Protein AF-A0A956QFD7-F1 (afdb_monomer)

Foldseek 3Di:
DDPVVVVVVVVVVVVVVVVQLQQKEWPDKDKDWPDFDDDPAGKTKIKMKIKIWGQDQAKQPAKWKKKFKAAPVGTPDIDIGTWPIHHHGGMTMDMDDIDMDRPPTQIKIKMWMARRVPRDTSYIDIGGD

Radius of gyration: 19.07 Å; Cα contacts (8 Å, |Δi|>4): 286; chains: 1; bounding box: 34×46×58 Å

Nearest PDB structures (foldseek):
  8q51-assembly1_A  TM=8.123E-01  e=2.547E-04  Niallia circulans
  1ksh-assembly1_B  TM=6.611E-01  e=9.653E-04  Homo sapiens
  5t4x-assembly1_A  TM=5.990E-01  e=2.100E-03  Mus musculus
  4jvb-assembly1_B  TM=5.865E-01  e=3.274E-03  Homo sapiens
  1tza-assembly1_B  TM=5.444E-01  e=2.220E-03  Shewanella oneidensis MR-1

Structure (mmCIF, N/CA/C/O backbone):
data_AF-A0A956QFD7-F1
#
_entry.id   AF-A0A956QFD7-F1
#
loop_
_atom_site.group_PDB
_atom_site.id
_atom_site.type_symbol
_atom_site.label_atom_id
_atom_site.label_alt_id
_atom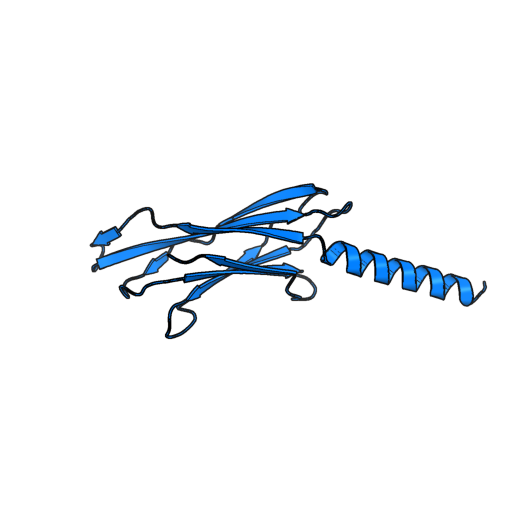_site.label_comp_id
_atom_site.label_asym_id
_atom_site.label_entity_id
_atom_site.label_seq_id
_atom_site.pdbx_PDB_ins_code
_atom_site.Cartn_x
_atom_site.Cartn_y
_atom_site.Cartn_z
_atom_site.occupancy
_atom_site.B_iso_or_equiv
_atom_site.auth_seq_id
_atom_site.auth_comp_id
_atom_site.auth_asym_id
_atom_site.auth_atom_id
_atom_site.pdbx_PDB_model_num
ATOM 1 N N . MET A 1 1 ? -10.250 -26.438 40.526 1.00 49.00 1 MET A N 1
ATOM 2 C CA . MET A 1 1 ? -10.432 -25.661 39.278 1.00 49.00 1 MET A CA 1
ATOM 3 C C . MET A 1 1 ? -10.320 -26.599 38.085 1.00 49.00 1 MET A C 1
ATOM 5 O O . MET A 1 1 ? -9.303 -27.261 37.925 1.00 49.00 1 MET A O 1
ATOM 9 N N . SER A 1 2 ? -11.410 -26.759 37.333 1.00 46.97 2 SER A N 1
ATOM 10 C CA . SER A 1 2 ? -11.562 -27.786 36.293 1.00 46.97 2 SER A CA 1
ATOM 11 C C . SER A 1 2 ? -10.773 -27.427 35.030 1.00 46.97 2 SER A C 1
ATOM 13 O O . SER A 1 2 ? -10.999 -26.369 34.447 1.00 46.97 2 SER A O 1
ATOM 15 N N . ARG A 1 3 ? -9.896 -28.333 34.567 1.00 54.16 3 ARG A N 1
ATOM 16 C CA . ARG A 1 3 ? -9.088 -28.202 33.331 1.00 54.16 3 ARG A CA 1
ATOM 17 C C . ARG A 1 3 ? -9.924 -27.883 32.078 1.00 54.16 3 ARG A C 1
ATOM 19 O O . ARG A 1 3 ? -9.394 -27.349 31.111 1.00 54.16 3 ARG A O 1
ATOM 26 N N . LYS A 1 4 ? -11.232 -28.164 32.110 1.00 48.28 4 LYS A N 1
ATOM 27 C CA . LYS A 1 4 ? -12.174 -27.881 31.018 1.00 48.28 4 LYS A CA 1
ATOM 28 C C . LYS A 1 4 ? -12.459 -26.382 30.837 1.00 48.28 4 LYS A C 1
ATOM 30 O O . LYS A 1 4 ? -12.659 -25.951 29.710 1.00 48.28 4 LYS A O 1
ATOM 35 N N . LEU A 1 5 ? -12.418 -25.582 31.909 1.00 51.03 5 LEU A N 1
ATOM 36 C CA . LEU A 1 5 ? -12.654 -24.132 31.838 1.00 51.03 5 LEU A CA 1
ATOM 37 C C . LEU A 1 5 ? -11.478 -23.381 31.194 1.00 51.03 5 LEU A C 1
ATOM 39 O O . LEU A 1 5 ? -11.709 -22.509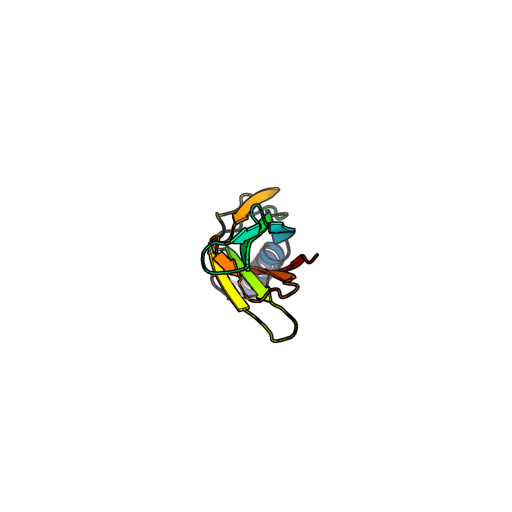 30.364 1.00 51.03 5 LEU A O 1
ATOM 43 N N . CYS A 1 6 ? -10.229 -23.766 31.488 1.00 53.00 6 CYS A N 1
ATOM 44 C CA . CYS A 1 6 ? -9.063 -23.163 30.829 1.00 53.00 6 CYS A CA 1
ATOM 45 C C . CYS A 1 6 ? -9.041 -23.434 29.320 1.00 53.00 6 CYS A C 1
ATOM 47 O O . CYS A 1 6 ? -8.708 -22.538 28.554 1.00 53.00 6 CYS A O 1
ATOM 49 N N . ALA A 1 7 ? -9.416 -24.643 28.887 1.00 54.91 7 ALA A N 1
ATOM 50 C CA . ALA A 1 7 ? -9.421 -24.994 27.468 1.00 54.91 7 ALA A CA 1
ATOM 51 C C . ALA A 1 7 ? -10.430 -24.156 26.661 1.00 54.91 7 ALA A C 1
ATOM 53 O O . ALA A 1 7 ? -10.117 -23.717 25.560 1.00 54.91 7 ALA A O 1
ATOM 54 N N . ILE A 1 8 ? -11.611 -23.880 27.224 1.00 59.75 8 ILE A N 1
ATOM 55 C CA . ILE A 1 8 ? -12.658 -23.091 26.555 1.00 59.75 8 ILE A CA 1
ATOM 56 C C . ILE A 1 8 ? -12.249 -21.614 26.440 1.00 59.75 8 ILE A C 1
ATOM 58 O O . ILE A 1 8 ? -12.423 -21.012 25.383 1.00 59.75 8 ILE A O 1
ATOM 62 N N . ILE A 1 9 ? -11.646 -21.045 27.490 1.00 61.66 9 ILE A N 1
ATOM 63 C CA . ILE A 1 9 ? -11.173 -19.651 27.480 1.00 61.66 9 ILE A CA 1
ATOM 64 C C . ILE A 1 9 ? -10.023 -19.472 26.478 1.00 61.66 9 ILE A C 1
ATOM 66 O O . ILE A 1 9 ? -10.002 -18.490 25.738 1.00 61.66 9 ILE A O 1
ATOM 70 N N . LEU A 1 10 ? -9.097 -20.436 26.402 1.00 55.16 10 LEU A N 1
ATOM 71 C CA . LEU A 1 10 ? -7.967 -20.369 25.470 1.00 55.16 10 LEU A CA 1
ATOM 72 C C . LEU A 1 10 ? -8.429 -20.424 24.005 1.00 55.16 10 LEU A C 1
ATOM 74 O O . LEU A 1 10 ? -7.925 -19.680 23.167 1.00 55.16 10 LEU A O 1
ATOM 78 N N . VAL A 1 11 ? -9.411 -21.279 23.703 1.00 59.50 11 VAL A N 1
ATOM 79 C CA . VAL A 1 11 ? -9.977 -21.419 22.352 1.00 59.50 11 VAL A CA 1
ATOM 80 C C . VAL A 1 11 ? -10.746 -20.161 21.941 1.00 59.50 11 VAL A C 1
ATOM 82 O O . VAL A 1 11 ? -10.572 -19.693 20.819 1.00 59.50 11 VAL A O 1
ATOM 85 N N . ALA A 1 12 ? -11.525 -19.559 22.845 1.00 54.50 12 ALA A N 1
ATOM 86 C CA . ALA A 1 12 ? -12.240 -18.311 22.573 1.00 54.50 12 ALA A CA 1
ATOM 87 C C . ALA A 1 12 ? -11.290 -17.121 22.341 1.00 54.50 12 ALA A C 1
ATOM 89 O O . ALA A 1 12 ? -11.516 -16.328 21.428 1.00 54.50 12 ALA A O 1
ATOM 90 N N . ALA A 1 13 ? -10.198 -17.025 23.108 1.00 52.97 13 ALA A N 1
ATOM 91 C CA . ALA A 1 13 ? -9.182 -15.995 22.902 1.00 52.97 13 ALA A CA 1
ATOM 92 C C . ALA A 1 13 ? -8.478 -16.153 21.542 1.00 52.97 13 ALA A C 1
ATOM 94 O O . ALA A 1 13 ? -8.316 -15.179 20.813 1.00 52.97 13 ALA A O 1
ATOM 95 N N . LEU A 1 14 ? -8.121 -17.382 21.156 1.00 51.62 14 LEU A N 1
ATOM 96 C CA . LEU A 1 14 ? -7.493 -17.663 19.860 1.00 51.62 14 LEU A CA 1
ATOM 97 C C . LEU A 1 14 ? -8.428 -17.387 18.672 1.00 51.62 14 LEU A C 1
ATOM 99 O O . LEU A 1 14 ? -7.983 -16.835 17.668 1.00 51.62 14 LEU A O 1
ATOM 103 N N . LEU A 1 15 ? -9.716 -17.726 18.790 1.00 49.62 15 LEU A N 1
ATOM 104 C CA . LEU A 1 15 ? -10.724 -17.433 17.765 1.00 49.62 15 LEU A CA 1
ATOM 105 C C . LEU A 1 15 ? -10.971 -15.924 17.620 1.00 49.62 15 LEU A C 1
ATOM 107 O O . LEU A 1 15 ? -10.945 -15.421 16.499 1.00 49.62 15 LEU A O 1
ATOM 111 N N . GLY A 1 16 ? -11.105 -15.189 18.729 1.00 45.19 16 GLY A N 1
ATOM 112 C CA . GLY A 1 16 ? -11.276 -13.731 18.695 1.00 45.19 16 GLY A CA 1
ATOM 113 C C . GLY A 1 16 ? -10.066 -12.995 18.106 1.00 45.19 16 GLY A C 1
ATOM 114 O O . GLY A 1 16 ? -10.225 -12.037 17.350 1.00 45.19 16 GLY A O 1
ATOM 115 N N . MET A 1 17 ? -8.844 -13.476 18.370 1.00 48.09 17 MET A N 1
ATOM 116 C CA . MET A 1 17 ? -7.629 -12.907 17.770 1.00 48.09 17 MET A CA 1
ATOM 117 C C . MET A 1 17 ? -7.474 -13.240 16.279 1.00 48.09 17 MET A C 1
ATOM 119 O O . MET A 1 17 ? -6.913 -12.438 15.530 1.00 48.09 17 MET A O 1
ATOM 123 N N . ALA A 1 18 ? -7.976 -14.392 15.822 1.00 49.25 18 ALA A N 1
ATOM 124 C CA . ALA A 1 18 ? -8.003 -14.728 14.398 1.00 49.25 18 ALA A CA 1
ATOM 125 C C . ALA A 1 18 ? -8.994 -13.841 13.622 1.00 49.25 18 ALA A C 1
ATOM 127 O O . ALA A 1 18 ? -8.694 -13.405 12.509 1.00 49.25 18 ALA A O 1
ATOM 128 N N . GLU A 1 19 ? -10.140 -13.527 14.227 1.00 48.66 19 GLU A N 1
ATOM 129 C CA . GLU A 1 19 ? -11.198 -12.711 13.625 1.00 48.66 19 GLU A CA 1
ATOM 130 C C . GLU A 1 19 ? -10.818 -11.220 13.561 1.00 48.66 19 GLU A C 1
ATOM 132 O O . GLU A 1 19 ? -10.988 -10.576 12.522 1.00 48.66 19 GLU A O 1
ATOM 137 N N . ALA A 1 20 ? -10.167 -10.699 14.611 1.00 48.47 20 ALA A N 1
ATOM 138 C CA . ALA A 1 20 ? -9.621 -9.336 14.651 1.00 48.47 20 ALA A CA 1
ATOM 139 C C . ALA A 1 20 ? -8.634 -9.047 13.505 1.00 48.47 20 ALA A C 1
ATOM 141 O O . ALA A 1 20 ? -8.450 -7.911 13.076 1.00 48.47 20 ALA A O 1
ATOM 142 N N . ALA A 1 21 ? -8.011 -10.086 12.962 1.00 53.38 21 ALA A N 1
ATOM 143 C CA . ALA A 1 21 ? -6.993 -9.950 11.943 1.00 53.38 21 ALA A CA 1
ATOM 144 C C . ALA A 1 21 ? -7.518 -10.262 10.519 1.00 53.38 21 ALA A C 1
ATOM 146 O O . ALA A 1 21 ? -6.738 -10.230 9.563 1.00 53.38 21 ALA A O 1
ATOM 147 N N . ALA A 1 22 ? -8.820 -10.549 10.375 1.00 60.69 22 ALA A N 1
ATOM 148 C CA . ALA A 1 22 ? -9.525 -10.769 9.106 1.00 60.69 22 ALA A CA 1
ATOM 149 C C . ALA A 1 22 ? -10.375 -9.560 8.652 1.00 60.69 22 ALA A C 1
ATOM 151 O O . ALA A 1 22 ? -10.907 -9.565 7.542 1.00 60.69 22 ALA A O 1
ATOM 152 N N . GLY A 1 23 ? -10.504 -8.519 9.485 1.00 76.69 23 GLY A N 1
ATOM 153 C CA . GLY A 1 23 ? -11.307 -7.328 9.175 1.00 76.69 23 GLY A CA 1
ATOM 154 C C . GLY A 1 23 ? -10.520 -6.093 8.728 1.00 76.69 23 GLY A C 1
ATOM 155 O O . GLY A 1 23 ? -11.136 -5.097 8.364 1.00 76.69 23 GLY A O 1
ATOM 156 N N . VAL A 1 24 ? -9.185 -6.124 8.724 1.00 85.56 24 VAL A N 1
ATOM 157 C CA . VAL A 1 24 ? -8.380 -5.022 8.171 1.00 85.56 24 VAL A CA 1
ATOM 158 C C . VAL A 1 24 ? -8.249 -5.198 6.662 1.00 85.56 24 VAL A C 1
ATOM 160 O O . VAL A 1 24 ? -7.751 -6.223 6.200 1.00 85.56 24 VAL A O 1
ATOM 163 N N . ARG A 1 25 ? -8.675 -4.189 5.899 1.00 88.94 25 ARG A N 1
ATOM 164 C CA . ARG A 1 25 ? -8.735 -4.226 4.433 1.00 88.94 25 ARG A CA 1
ATOM 165 C C . ARG A 1 25 ? -8.080 -3.012 3.801 1.00 88.94 25 ARG A C 1
ATOM 167 O O . ARG A 1 25 ? -8.113 -1.907 4.341 1.00 88.94 25 ARG A O 1
ATOM 174 N N . LEU A 1 26 ? -7.542 -3.199 2.608 1.00 88.50 26 LEU A N 1
ATOM 175 C CA . LEU A 1 26 ? -7.065 -2.134 1.754 1.00 88.50 26 LEU A CA 1
ATOM 176 C C . LEU A 1 26 ? -8.193 -1.700 0.810 1.00 88.50 26 LEU A C 1
ATOM 178 O O . LEU A 1 26 ? -8.539 -2.385 -0.145 1.00 88.50 26 LEU A O 1
ATOM 182 N N . VAL A 1 27 ? -8.772 -0.533 1.079 1.00 90.12 27 VAL A N 1
ATOM 183 C CA . VAL A 1 27 ? -9.912 0.007 0.320 1.00 90.12 27 VAL A CA 1
ATOM 184 C C . VAL A 1 27 ? -9.467 0.570 -1.025 1.00 90.12 27 VAL A C 1
ATOM 186 O O . VAL A 1 27 ? -10.199 0.511 -2.008 1.00 90.12 27 VAL A O 1
ATOM 189 N N . SER A 1 28 ? -8.271 1.156 -1.078 1.00 89.94 28 SER A N 1
ATOM 190 C CA . SER A 1 28 ? -7.712 1.648 -2.335 1.00 89.94 28 SER A CA 1
ATOM 191 C C . SER A 1 28 ? -6.192 1.691 -2.302 1.00 89.94 28 SER A C 1
ATOM 193 O O . SER A 1 28 ? -5.592 1.996 -1.270 1.00 89.94 28 SER A O 1
ATOM 195 N N . ALA A 1 29 ? -5.593 1.442 -3.464 1.00 89.75 29 ALA A N 1
ATOM 196 C CA . ALA A 1 29 ? -4.209 1.751 -3.791 1.00 89.75 29 ALA A CA 1
ATOM 197 C C . ALA A 1 29 ? -4.203 2.674 -5.011 1.00 89.75 29 ALA A C 1
ATOM 199 O O . ALA A 1 29 ? -4.967 2.474 -5.952 1.00 89.75 29 ALA A O 1
ATOM 200 N N . GLN A 1 30 ? -3.357 3.697 -4.996 1.00 91.19 30 GLN A N 1
ATOM 201 C CA . GLN A 1 30 ? -3.236 4.650 -6.094 1.00 91.19 30 GLN A CA 1
ATOM 202 C C . GLN A 1 30 ? -1.767 4.954 -6.347 1.00 91.19 30 GLN A C 1
ATOM 204 O O . GLN A 1 30 ? -1.070 5.417 -5.443 1.00 91.19 30 GLN A O 1
ATOM 209 N N . LEU A 1 31 ? -1.326 4.750 -7.585 1.00 88.19 31 LEU A N 1
ATOM 210 C CA . LEU A 1 31 ? -0.078 5.311 -8.088 1.00 88.19 31 LEU A CA 1
ATOM 211 C C . LEU A 1 31 ? -0.333 6.768 -8.497 1.00 88.19 31 LEU A C 1
ATOM 213 O O . LEU A 1 31 ? -1.272 7.057 -9.237 1.00 88.19 31 LEU A O 1
ATOM 217 N N . ARG A 1 32 ? 0.467 7.702 -7.984 1.00 86.00 32 ARG A N 1
ATOM 218 C CA . ARG A 1 32 ? 0.318 9.142 -8.221 1.00 86.00 32 ARG A CA 1
ATOM 219 C C . ARG A 1 32 ? 1.553 9.711 -8.912 1.00 86.00 32 ARG A C 1
ATOM 221 O O . ARG A 1 32 ? 2.676 9.334 -8.583 1.00 86.00 32 ARG A O 1
ATOM 228 N N . GLN A 1 33 ? 1.307 10.626 -9.854 1.00 80.00 33 GLN A N 1
ATOM 229 C CA . GLN A 1 33 ? 2.319 11.264 -10.698 1.00 80.00 33 GLN A CA 1
ATOM 230 C C . GLN A 1 33 ? 1.928 12.730 -10.969 1.00 80.00 33 GLN A C 1
ATOM 232 O O . GLN A 1 33 ? 1.129 12.998 -11.861 1.00 80.00 33 GLN A O 1
ATOM 237 N N . PRO A 1 34 ? 2.403 13.710 -10.194 1.00 64.62 34 PRO A N 1
ATOM 238 C CA . PRO A 1 34 ? 1.989 15.101 -10.345 1.00 64.62 34 PRO A CA 1
ATOM 239 C C . PRO A 1 34 ? 2.885 15.858 -11.326 1.00 64.62 34 PRO A C 1
ATOM 241 O O . PRO A 1 34 ? 2.629 17.026 -11.588 1.00 64.62 34 PRO A O 1
ATOM 244 N N . TRP A 1 35 ? 3.998 15.258 -11.760 1.00 62.62 35 TRP A N 1
ATOM 245 C CA . TRP A 1 35 ? 4.998 15.940 -12.564 1.00 62.62 35 TRP A CA 1
ATOM 246 C C . TRP A 1 35 ? 5.801 14.954 -13.407 1.00 62.62 35 TRP A C 1
ATOM 248 O O . TRP A 1 35 ? 6.363 13.981 -12.892 1.00 62.62 35 TRP A O 1
ATOM 258 N N . THR A 1 36 ? 5.878 15.272 -14.691 1.00 61.41 36 THR A N 1
ATOM 259 C CA . THR A 1 36 ? 6.791 14.705 -15.681 1.00 61.41 36 THR A CA 1
ATOM 260 C C . THR A 1 36 ? 7.618 15.853 -16.235 1.00 61.41 36 THR A C 1
ATOM 262 O O . THR A 1 36 ? 7.050 16.879 -16.618 1.00 61.41 36 THR A O 1
ATOM 265 N N . GLY A 1 37 ? 8.935 15.707 -16.281 1.00 60.78 37 GLY A N 1
ATOM 266 C CA . GLY A 1 37 ? 9.793 16.762 -16.802 1.00 60.78 37 GLY A CA 1
ATOM 267 C C . GLY A 1 37 ? 11.276 16.464 -16.647 1.00 60.78 37 GLY A C 1
ATOM 268 O O . GLY A 1 37 ? 11.681 15.392 -16.197 1.00 60.78 37 GLY A O 1
ATOM 269 N N . SER A 1 38 ? 12.084 17.442 -17.044 1.00 55.97 38 SER A N 1
ATOM 270 C CA . SER A 1 38 ? 13.523 17.274 -17.218 1.00 55.97 38 SER A CA 1
ATOM 271 C C . SER A 1 38 ? 14.301 17.846 -16.035 1.00 55.97 38 SER A C 1
ATOM 273 O O . SER A 1 38 ? 14.682 19.013 -16.048 1.00 55.97 38 SER A O 1
ATOM 275 N N . TYR A 1 39 ? 14.551 17.040 -15.003 1.00 53.94 39 TYR A N 1
ATOM 276 C CA . TYR A 1 39 ? 15.541 17.359 -13.965 1.00 53.94 39 TYR A CA 1
ATOM 277 C C . TYR A 1 39 ? 16.573 16.223 -13.966 1.00 53.94 39 TYR A C 1
ATOM 279 O O . TYR A 1 39 ? 16.323 15.162 -13.401 1.00 53.94 39 TYR A O 1
ATOM 287 N N . TYR A 1 40 ? 17.680 16.432 -14.695 1.00 55.06 40 TYR A N 1
ATOM 288 C CA . TYR A 1 40 ? 18.737 15.457 -15.057 1.00 55.06 40 TYR A CA 1
ATOM 289 C C . TYR A 1 40 ? 18.413 14.406 -16.145 1.00 55.06 40 TYR A C 1
ATOM 291 O O . TYR A 1 40 ? 19.239 13.543 -16.424 1.00 55.06 40 TYR A O 1
ATOM 299 N N . GLY A 1 41 ? 17.263 14.501 -16.813 1.00 63.75 41 GLY A N 1
ATOM 300 C CA . GLY A 1 41 ? 16.802 13.577 -17.864 1.00 63.75 41 GLY A CA 1
ATOM 301 C C . GLY A 1 41 ? 15.272 13.530 -17.887 1.00 63.75 41 GLY A C 1
ATOM 302 O O . GLY A 1 41 ? 14.657 14.160 -17.026 1.00 63.75 41 GLY A O 1
ATOM 303 N N . GLN A 1 42 ? 14.641 12.818 -18.832 1.00 69.69 42 GLN A N 1
ATOM 304 C CA . GLN A 1 42 ? 13.192 12.581 -18.749 1.00 69.69 42 GLN A CA 1
ATOM 305 C C . GLN A 1 42 ? 12.905 11.678 -17.545 1.00 69.69 42 GLN A C 1
ATOM 307 O O . GLN A 1 42 ? 13.278 10.508 -17.527 1.00 69.69 42 GLN A O 1
ATOM 312 N N . GLY A 1 43 ? 12.289 12.248 -16.511 1.00 76.38 43 GLY A N 1
ATOM 313 C CA . GLY A 1 43 ? 11.934 11.534 -15.292 1.00 76.38 43 GLY A CA 1
ATOM 314 C C . GLY A 1 43 ? 10.503 11.827 -14.862 1.00 76.38 43 GLY A C 1
ATOM 315 O O . GLY A 1 43 ? 9.934 12.885 -15.151 1.00 76.38 43 GLY A O 1
ATOM 316 N N . GLN A 1 44 ? 9.917 10.881 -14.138 1.00 82.69 44 GLN A N 1
ATOM 317 C CA . GLN A 1 44 ? 8.605 11.020 -13.517 1.00 82.69 44 GLN A CA 1
ATOM 318 C C . GLN A 1 44 ? 8.742 10.970 -11.996 1.00 82.69 44 GLN A C 1
ATOM 320 O O . GLN A 1 44 ? 9.439 10.117 -11.443 1.00 82.69 44 GLN A O 1
ATOM 325 N N . ARG A 1 45 ? 8.063 11.891 -11.304 1.00 87.50 45 ARG A N 1
ATOM 326 C CA . ARG A 1 45 ? 7.988 11.877 -9.839 1.00 87.50 45 ARG A CA 1
ATOM 327 C C . ARG A 1 45 ? 6.809 11.019 -9.403 1.00 87.50 45 ARG A C 1
ATOM 329 O O . ARG A 1 45 ? 5.676 11.306 -9.783 1.00 87.50 45 ARG A O 1
ATOM 336 N N . LEU A 1 46 ? 7.068 10.000 -8.592 1.00 89.88 46 LEU A N 1
ATOM 337 C CA . LEU A 1 46 ? 6.107 8.958 -8.234 1.00 89.88 46 LEU A CA 1
ATOM 338 C C . LEU A 1 46 ? 5.909 8.860 -6.725 1.00 89.88 46 LEU A C 1
ATOM 340 O O . LEU A 1 46 ? 6.857 9.013 -5.958 1.00 89.88 46 LEU A O 1
ATOM 344 N N . TRP A 1 47 ? 4.691 8.532 -6.300 1.00 93.62 47 TRP A N 1
ATOM 345 C CA . TRP A 1 47 ? 4.417 7.968 -4.974 1.00 93.62 47 TRP A CA 1
ATOM 346 C C . TRP A 1 47 ? 3.143 7.127 -4.989 1.00 93.62 47 TRP A C 1
ATOM 348 O O . TRP A 1 47 ? 2.340 7.181 -5.921 1.00 93.62 47 TRP A O 1
ATOM 358 N N . GLY A 1 48 ? 2.955 6.351 -3.929 1.00 93.94 48 GLY A N 1
ATOM 359 C CA . GLY A 1 48 ? 1.769 5.554 -3.686 1.00 93.94 48 GLY A CA 1
ATOM 360 C C . GLY A 1 48 ? 0.908 6.174 -2.597 1.00 93.94 48 GLY A C 1
ATOM 361 O O . GLY A 1 48 ? 1.420 6.749 -1.638 1.00 93.94 48 GLY A O 1
ATOM 362 N N . ARG A 1 49 ? -0.408 6.030 -2.721 1.00 95.44 49 ARG A N 1
ATOM 363 C CA . ARG A 1 49 ? -1.373 6.319 -1.656 1.00 95.44 49 ARG A CA 1
ATOM 364 C C . ARG A 1 49 ? -2.222 5.083 -1.407 1.00 95.44 49 ARG A C 1
ATOM 366 O O . ARG A 1 49 ? -2.752 4.505 -2.351 1.00 95.44 49 ARG A O 1
ATOM 373 N N . ALA A 1 50 ? -2.367 4.718 -0.144 1.00 95.75 50 ALA A N 1
ATOM 374 C CA . ALA A 1 50 ? -3.198 3.623 0.318 1.00 95.75 50 ALA A CA 1
ATOM 375 C C . ALA A 1 50 ? -4.258 4.141 1.288 1.00 95.75 50 ALA A C 1
ATOM 377 O O . ALA A 1 50 ? -3.977 5.021 2.103 1.00 95.75 50 ALA A O 1
ATOM 378 N N . VAL A 1 51 ? -5.464 3.585 1.209 1.00 95.38 51 VAL A N 1
ATOM 379 C CA . VAL A 1 51 ? -6.493 3.756 2.240 1.00 95.38 51 VAL A CA 1
ATOM 380 C C . VAL A 1 51 ? -6.736 2.400 2.875 1.00 95.38 51 VAL A C 1
ATOM 382 O O . VAL A 1 51 ? -7.137 1.465 2.183 1.00 95.38 51 VAL A O 1
ATOM 385 N N . VAL A 1 52 ? -6.481 2.304 4.173 1.00 94.44 52 VAL A N 1
ATOM 386 C CA . VAL A 1 52 ? -6.680 1.094 4.973 1.00 94.44 52 VAL A CA 1
ATOM 387 C C . VAL A 1 52 ? -7.905 1.304 5.850 1.00 94.44 52 VAL A C 1
ATOM 389 O O . VAL A 1 52 ? -8.079 2.385 6.410 1.00 94.44 52 VAL A O 1
ATOM 392 N N . ARG A 1 53 ? -8.761 0.292 5.954 1.00 93.50 53 ARG A N 1
ATOM 393 C CA . ARG A 1 53 ? -9.964 0.291 6.784 1.00 93.50 53 ARG A CA 1
ATOM 394 C C . ARG A 1 53 ? -9.900 -0.846 7.786 1.00 93.50 53 ARG A C 1
ATOM 396 O O . ARG A 1 53 ? -9.464 -1.940 7.442 1.00 93.50 53 ARG A O 1
ATOM 403 N N . ASN A 1 54 ? -10.363 -0.585 8.998 1.00 92.50 54 ASN A N 1
ATOM 404 C CA . ASN A 1 54 ? -10.623 -1.608 9.994 1.00 92.50 54 ASN A CA 1
ATOM 405 C C . ASN A 1 54 ? -12.133 -1.851 10.050 1.00 92.50 54 ASN A C 1
ATOM 407 O O . ASN A 1 54 ? -12.865 -0.975 10.485 1.00 92.50 54 ASN A O 1
ATOM 411 N N . ASP A 1 55 ? -12.604 -3.015 9.611 1.00 90.31 55 ASP A N 1
ATOM 412 C CA . ASP A 1 55 ? -14.019 -3.402 9.682 1.00 90.31 55 ASP A CA 1
ATOM 413 C C . ASP A 1 55 ? -14.372 -4.169 10.964 1.00 90.31 55 ASP A C 1
ATOM 415 O O . ASP A 1 55 ? -15.519 -4.578 11.141 1.00 90.31 55 ASP A O 1
ATOM 419 N N . THR A 1 56 ? -13.411 -4.379 11.863 1.00 85.81 56 THR A N 1
ATOM 420 C CA . THR A 1 56 ? -13.638 -5.109 13.113 1.00 85.81 56 THR A CA 1
ATOM 421 C C . THR A 1 56 ? -14.280 -4.225 14.182 1.00 85.81 56 THR A C 1
ATOM 423 O O . THR A 1 56 ? -14.202 -2.995 14.130 1.00 85.81 56 THR A O 1
ATOM 426 N N . GLY A 1 57 ? -14.870 -4.871 15.192 1.00 86.69 57 GLY A N 1
ATOM 427 C CA . GLY A 1 57 ? -15.355 -4.219 16.412 1.00 86.69 57 GLY A CA 1
ATOM 428 C C . GLY A 1 57 ? -14.254 -3.889 17.431 1.00 86.69 57 GLY A C 1
ATOM 429 O O . GLY A 1 57 ? -14.565 -3.451 18.536 1.00 86.69 57 GLY A O 1
ATOM 430 N N . HIS A 1 58 ? -12.982 -4.108 17.088 1.00 84.44 58 HIS A N 1
ATOM 431 C CA . HIS A 1 58 ? -11.835 -3.890 17.967 1.00 84.44 58 HIS A CA 1
ATOM 432 C C . HIS A 1 58 ? -10.844 -2.917 17.335 1.00 84.44 58 HIS A C 1
ATOM 434 O O . HIS A 1 58 ? -10.822 -2.716 16.123 1.00 84.44 58 HIS A O 1
ATOM 440 N N . GLU A 1 59 ? -10.018 -2.285 18.161 1.00 85.94 59 GLU A N 1
ATOM 441 C CA . GLU A 1 59 ? -8.897 -1.504 17.654 1.00 85.94 59 GLU A CA 1
ATOM 442 C C . GLU A 1 59 ? -7.879 -2.434 16.976 1.00 85.94 59 GLU A C 1
ATOM 444 O O . GLU A 1 59 ? -7.635 -3.547 17.442 1.00 85.94 59 GLU A O 1
ATOM 449 N N . SER A 1 60 ? -7.295 -1.978 15.868 1.00 85.19 60 SER A N 1
ATOM 450 C CA . SER A 1 60 ? -6.192 -2.656 15.183 1.00 85.19 60 SER A CA 1
ATOM 451 C C . SER A 1 60 ? -4.899 -1.866 15.386 1.00 85.19 60 SER A C 1
ATOM 453 O O . SER A 1 60 ? -4.548 -1.051 14.521 1.00 85.19 60 SER A O 1
ATOM 455 N N . PRO A 1 61 ? -4.206 -2.068 16.522 1.00 76.88 61 PRO A N 1
ATOM 456 C CA . PRO A 1 61 ? -2.881 -1.508 16.719 1.00 76.88 61 PRO A CA 1
ATOM 457 C C . PRO A 1 61 ? -1.861 -2.231 15.828 1.00 76.88 61 PRO A C 1
ATOM 459 O O . PRO A 1 61 ? -2.062 -3.376 15.414 1.00 76.88 61 PRO A O 1
ATOM 462 N N . ASP A 1 62 ? -0.749 -1.556 15.549 1.00 85.38 62 ASP A N 1
ATOM 463 C CA . ASP A 1 62 ? 0.458 -2.162 14.975 1.00 85.38 62 ASP A CA 1
ATOM 464 C C . ASP A 1 62 ? 0.284 -2.754 13.567 1.00 85.38 62 ASP A C 1
ATOM 466 O O . ASP A 1 62 ? 0.554 -3.928 13.295 1.00 85.38 62 ASP A O 1
ATOM 470 N N . LEU A 1 63 ? -0.135 -1.910 12.627 1.00 91.75 63 LEU A N 1
ATOM 471 C CA . LEU A 1 63 ? -0.228 -2.243 11.209 1.00 91.75 63 LEU A CA 1
ATOM 472 C C . LEU A 1 63 ? 0.952 -1.647 10.429 1.00 91.75 63 LEU A C 1
ATOM 474 O O . LEU A 1 63 ? 1.388 -0.531 10.697 1.00 91.75 63 LEU A O 1
ATOM 478 N N . ARG A 1 64 ? 1.441 -2.360 9.410 1.00 95.00 64 ARG A N 1
ATOM 479 C CA . ARG A 1 64 ? 2.424 -1.841 8.443 1.00 95.00 64 ARG A CA 1
ATOM 480 C C . ARG A 1 64 ? 1.886 -1.905 7.027 1.00 95.00 64 A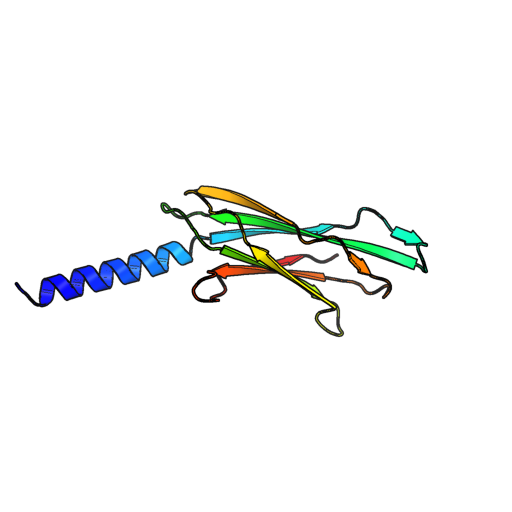RG A C 1
ATOM 482 O O . ARG A 1 64 ? 1.257 -2.887 6.641 1.00 95.00 64 ARG A O 1
ATOM 489 N N . VAL A 1 65 ? 2.180 -0.885 6.233 1.00 96.25 65 VAL A N 1
ATOM 490 C CA . VAL A 1 65 ? 1.850 -0.825 4.808 1.00 96.25 65 VAL A CA 1
ATOM 491 C C . VAL A 1 65 ? 3.134 -0.864 3.998 1.00 96.25 65 VAL A C 1
ATOM 493 O O . VAL A 1 65 ? 3.993 0.008 4.120 1.00 96.25 65 VAL A O 1
ATOM 496 N N . ARG A 1 66 ? 3.247 -1.867 3.129 1.00 97.06 66 ARG A N 1
ATOM 497 C CA . ARG A 1 66 ? 4.318 -1.964 2.142 1.00 97.06 66 ARG A CA 1
ATOM 498 C C . ARG A 1 66 ? 3.843 -1.431 0.807 1.00 97.06 66 ARG A C 1
ATOM 500 O O . ARG A 1 66 ? 2.860 -1.934 0.270 1.00 97.06 66 ARG A O 1
ATOM 507 N N . PHE A 1 67 ? 4.595 -0.500 0.244 1.00 97.50 67 PHE A N 1
ATOM 508 C CA . PHE A 1 67 ? 4.477 -0.055 -1.139 1.00 97.50 67 PHE A CA 1
ATOM 509 C C . PHE A 1 67 ? 5.619 -0.675 -1.940 1.00 97.50 67 PHE A C 1
ATOM 511 O O . PHE A 1 67 ? 6.781 -0.480 -1.595 1.00 97.50 67 PHE A O 1
ATOM 518 N N . GLU A 1 68 ? 5.302 -1.413 -3.000 1.00 97.00 68 GLU A N 1
ATOM 519 C CA . GLU A 1 68 ? 6.276 -1.951 -3.951 1.00 97.00 68 GLU A CA 1
ATOM 520 C C . GLU A 1 68 ? 5.970 -1.394 -5.339 1.00 97.00 68 GLU A C 1
ATOM 522 O O . GLU A 1 68 ? 4.938 -1.716 -5.927 1.00 97.00 68 GLU A O 1
ATOM 527 N N . PHE A 1 69 ? 6.869 -0.563 -5.857 1.00 94.38 69 PHE A N 1
ATOM 528 C CA . PHE A 1 69 ? 6.841 -0.098 -7.238 1.00 94.38 69 PHE A CA 1
ATOM 529 C C . PHE A 1 69 ? 7.624 -1.091 -8.077 1.00 94.38 69 PHE A C 1
ATOM 531 O O . PHE A 1 69 ? 8.772 -1.400 -7.747 1.00 94.38 69 PHE A O 1
ATOM 538 N N . TYR A 1 70 ? 7.017 -1.612 -9.133 1.00 94.12 70 TYR A N 1
ATOM 539 C CA . TYR A 1 70 ? 7.618 -2.674 -9.924 1.00 94.12 70 TYR A CA 1
ATOM 540 C C . TYR A 1 70 ? 7.281 -2.541 -11.403 1.00 94.12 70 TYR A C 1
ATOM 542 O O . TYR A 1 70 ? 6.280 -1.939 -11.787 1.00 94.12 70 TYR A O 1
ATOM 550 N N . ASP A 1 71 ? 8.136 -3.131 -12.224 1.00 91.75 71 ASP A N 1
ATOM 551 C CA . ASP A 1 71 ? 7.904 -3.360 -13.644 1.00 91.75 71 ASP A CA 1
ATOM 552 C C . ASP A 1 71 ? 8.181 -4.836 -13.979 1.00 91.75 71 ASP A C 1
ATOM 554 O O . ASP A 1 71 ? 8.298 -5.687 -13.093 1.00 91.75 71 ASP A O 1
ATOM 558 N N . LYS A 1 72 ? 8.307 -5.153 -15.271 1.00 89.88 72 LYS A N 1
ATOM 559 C CA . LYS A 1 72 ? 8.630 -6.506 -15.750 1.00 89.88 72 LYS A CA 1
ATOM 560 C C . LYS A 1 72 ? 9.976 -7.054 -15.252 1.00 89.88 72 LYS A C 1
ATOM 562 O O . LYS A 1 72 ? 10.158 -8.266 -15.265 1.00 89.88 72 LYS A O 1
ATOM 567 N N . ALA A 1 73 ? 10.920 -6.192 -14.865 1.00 90.94 73 ALA A N 1
ATOM 568 C CA . ALA A 1 73 ? 12.224 -6.596 -14.342 1.00 90.94 73 ALA A CA 1
ATOM 569 C C . ALA A 1 73 ? 12.185 -6.855 -12.827 1.00 90.94 73 ALA A C 1
ATOM 571 O O . ALA A 1 73 ? 13.109 -7.458 -12.285 1.00 90.94 73 ALA A O 1
ATOM 572 N N . GLY A 1 74 ? 11.114 -6.435 -12.148 1.00 92.94 74 GLY A N 1
ATOM 573 C CA . GLY A 1 74 ? 10.880 -6.684 -10.732 1.00 92.94 74 GLY A CA 1
ATOM 574 C C . GLY A 1 74 ? 10.664 -5.404 -9.933 1.00 92.94 74 GLY A C 1
ATOM 575 O O . GLY A 1 74 ? 10.265 -4.366 -10.462 1.00 92.94 74 GLY A O 1
ATOM 576 N N . VAL A 1 75 ? 10.888 -5.493 -8.620 1.00 94.81 75 VAL A N 1
ATOM 577 C CA . VAL A 1 75 ? 10.710 -4.361 -7.701 1.00 94.81 75 VAL A CA 1
ATOM 578 C C . VAL A 1 75 ? 11.815 -3.335 -7.934 1.00 94.81 75 VAL A C 1
ATOM 580 O O . VAL A 1 75 ? 12.995 -3.644 -7.798 1.00 94.81 75 VAL A O 1
ATOM 583 N N . ARG A 1 76 ? 11.415 -2.104 -8.249 1.00 92.38 76 ARG A N 1
ATOM 584 C CA . ARG A 1 76 ? 12.302 -0.949 -8.424 1.00 92.38 76 ARG A CA 1
ATOM 585 C C . ARG A 1 76 ? 12.507 -0.192 -7.124 1.00 92.38 76 ARG A C 1
ATOM 587 O O . ARG A 1 76 ? 13.626 0.188 -6.809 1.00 92.38 76 ARG A O 1
ATOM 594 N N . GLN A 1 77 ? 11.428 -0.007 -6.368 1.00 95.06 77 GLN A N 1
ATOM 595 C CA . GLN A 1 77 ? 11.454 0.724 -5.110 1.00 95.06 77 GLN A CA 1
ATOM 596 C C . GLN A 1 77 ? 10.474 0.105 -4.115 1.00 95.06 77 GLN A C 1
ATOM 598 O O . GLN A 1 77 ? 9.363 -0.291 -4.479 1.00 95.06 77 GLN A O 1
ATOM 603 N N . ARG A 1 78 ? 10.878 0.049 -2.843 1.00 96.81 78 ARG A N 1
ATOM 604 C CA . ARG A 1 78 ? 10.050 -0.439 -1.737 1.00 96.81 78 ARG A CA 1
ATOM 605 C C . ARG A 1 78 ? 10.049 0.558 -0.583 1.00 96.81 78 ARG A C 1
ATOM 607 O O . ARG A 1 78 ? 11.089 1.130 -0.267 1.00 96.81 78 ARG A O 1
ATOM 614 N N . TYR A 1 79 ? 8.896 0.709 0.063 1.00 97.19 79 TYR A N 1
ATOM 615 C CA . TYR A 1 79 ? 8.760 1.392 1.348 1.00 97.19 79 TYR A CA 1
ATOM 616 C C . TYR A 1 79 ? 7.893 0.564 2.285 1.00 97.19 79 TYR A C 1
ATOM 618 O O . TYR A 1 79 ? 6.809 0.140 1.890 1.00 97.19 79 TYR A O 1
ATOM 626 N N . ASP A 1 80 ? 8.350 0.367 3.516 1.00 95.94 80 ASP A N 1
ATOM 627 C CA . ASP A 1 80 ? 7.591 -0.274 4.586 1.00 95.94 80 ASP A CA 1
ATOM 628 C C . ASP A 1 80 ? 7.296 0.767 5.667 1.00 95.94 80 ASP A C 1
ATOM 630 O O . ASP A 1 80 ? 8.185 1.137 6.434 1.00 95.94 80 ASP A O 1
ATOM 634 N N . LEU A 1 81 ? 6.056 1.244 5.712 1.00 95.94 81 LEU A N 1
ATOM 635 C CA . LEU A 1 81 ? 5.631 2.336 6.581 1.00 95.94 81 LEU A CA 1
ATOM 636 C C . LEU A 1 81 ? 4.701 1.842 7.676 1.00 95.94 81 LEU A C 1
ATOM 638 O O . LEU A 1 81 ? 3.917 0.917 7.458 1.00 95.94 81 LEU A O 1
ATOM 642 N N . ASP A 1 82 ? 4.752 2.499 8.824 1.00 94.19 82 ASP A N 1
ATOM 643 C CA . ASP A 1 82 ? 3.789 2.261 9.888 1.00 94.19 82 ASP A CA 1
ATOM 644 C C . ASP A 1 82 ? 2.440 2.878 9.509 1.00 94.19 82 ASP A C 1
ATOM 646 O O . ASP A 1 82 ? 2.354 3.979 8.956 1.00 94.19 82 ASP A O 1
ATOM 650 N N . CYS A 1 83 ? 1.373 2.132 9.766 1.00 91.81 83 CYS A N 1
ATOM 651 C CA . CYS A 1 83 ? 0.013 2.627 9.675 1.00 91.81 83 CYS A CA 1
ATOM 652 C C . CYS A 1 83 ? -0.414 3.100 11.067 1.00 91.81 83 CYS A C 1
ATOM 654 O O . CYS A 1 83 ? -0.198 2.371 12.038 1.00 91.81 83 CYS A O 1
ATOM 656 N N . PRO A 1 84 ? -1.053 4.276 11.182 1.00 89.38 84 PRO A N 1
ATOM 657 C CA . PRO A 1 84 ? -1.679 4.693 12.429 1.00 89.38 84 PRO A CA 1
ATOM 658 C C . PRO A 1 84 ? -2.627 3.615 12.963 1.00 89.38 84 PRO A C 1
ATOM 660 O O . PRO A 1 84 ? -3.256 2.906 12.168 1.00 89.38 84 PRO A O 1
ATOM 663 N N . SER A 1 85 ? -2.751 3.527 14.292 1.00 88.75 85 SER A N 1
ATOM 664 C CA . SER A 1 85 ? -3.737 2.643 14.921 1.00 88.75 85 SER A CA 1
ATOM 665 C C . SER A 1 85 ? -5.134 2.959 14.392 1.00 88.75 85 SER A C 1
ATOM 667 O O . SER A 1 85 ? -5.517 4.126 14.262 1.00 88.75 85 SER A O 1
ATOM 669 N N . LEU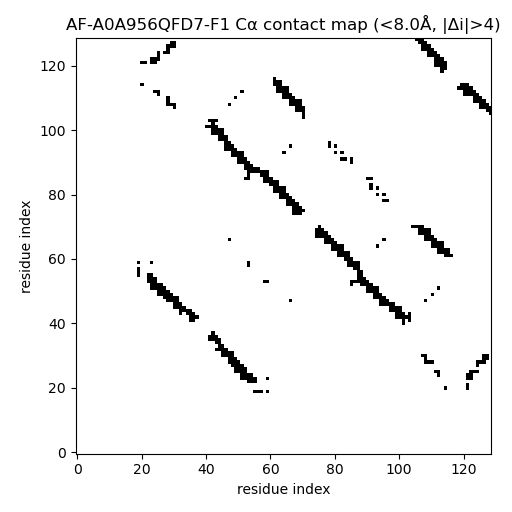 A 1 86 ? -5.886 1.913 14.058 1.00 90.56 86 LEU A N 1
ATOM 670 C CA . LEU A 1 86 ? -7.232 2.041 13.518 1.00 90.56 86 LEU A CA 1
ATOM 671 C C . LEU A 1 86 ? -8.260 1.681 14.582 1.00 90.56 86 LEU A C 1
ATOM 673 O O . LEU A 1 86 ? -8.425 0.507 14.921 1.00 90.56 86 LEU A O 1
ATOM 677 N N . ALA A 1 87 ? -9.027 2.676 15.022 1.00 92.12 87 ALA A N 1
ATOM 678 C CA . ALA A 1 87 ? -10.238 2.456 15.804 1.00 92.12 87 ALA A CA 1
ATOM 679 C C . ALA A 1 87 ? -11.235 1.543 15.048 1.00 92.12 87 ALA A C 1
ATOM 681 O O . ALA A 1 87 ? -11.154 1.439 13.812 1.00 92.12 87 ALA A O 1
ATOM 682 N N . PRO A 1 88 ? -12.191 0.907 15.747 1.00 91.81 88 PRO A N 1
ATOM 683 C CA . PRO A 1 88 ? -13.248 0.125 15.108 1.00 91.81 88 PRO A CA 1
ATOM 684 C C . PRO A 1 88 ? -13.951 0.905 13.989 1.00 91.81 88 PRO A C 1
ATOM 686 O O . PRO A 1 88 ? -14.270 2.083 14.153 1.00 91.81 88 PRO A O 1
ATOM 689 N N . HIS A 1 89 ? -14.187 0.257 12.846 1.00 91.19 89 HIS A N 1
ATOM 690 C CA . HIS A 1 89 ? -14.883 0.830 11.680 1.00 91.19 89 HIS A CA 1
ATOM 691 C C . HIS A 1 89 ? -14.256 2.104 11.075 1.00 91.19 89 HIS A C 1
ATOM 693 O O . HIS A 1 89 ? -14.914 2.808 10.305 1.00 91.19 89 HIS A O 1
ATOM 699 N N . SER A 1 90 ? -12.989 2.400 11.384 1.00 93.56 90 SER A N 1
ATOM 700 C CA . SER A 1 90 ? -12.288 3.607 10.927 1.00 93.56 90 SER A CA 1
ATOM 701 C C . SER A 1 90 ? -11.388 3.367 9.708 1.00 93.56 90 SER A C 1
ATOM 703 O O . SER A 1 90 ? -11.143 2.230 9.294 1.00 93.56 90 SER A O 1
ATOM 705 N N . THR A 1 91 ? -10.881 4.458 9.123 1.00 94.62 91 THR A N 1
ATOM 706 C CA . THR A 1 91 ? -9.931 4.428 8.002 1.00 94.62 91 THR A CA 1
ATOM 707 C C . THR A 1 91 ? -8.696 5.275 8.270 1.00 94.62 91 THR A C 1
ATOM 709 O O . THR A 1 91 ? -8.813 6.367 8.823 1.00 94.62 91 THR A O 1
ATOM 712 N N . ALA A 1 92 ? -7.549 4.843 7.752 1.00 94.50 92 ALA A N 1
ATOM 713 C CA . ALA A 1 92 ? -6.320 5.624 7.700 1.00 94.50 92 ALA A CA 1
ATOM 714 C C . ALA A 1 92 ? -5.817 5.744 6.263 1.00 94.50 92 ALA A C 1
ATOM 716 O O . ALA A 1 92 ? -6.014 4.864 5.421 1.00 94.50 92 ALA A O 1
ATOM 717 N N . VAL A 1 93 ? -5.134 6.853 5.997 1.00 95.44 93 VAL A N 1
ATOM 718 C CA . VAL A 1 93 ? -4.455 7.104 4.730 1.00 95.44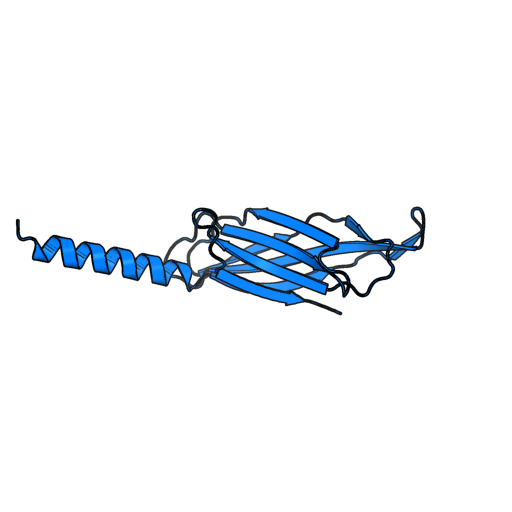 93 VAL A CA 1
ATOM 719 C C . VAL A 1 93 ? -2.960 7.014 4.976 1.00 95.44 93 VAL A C 1
ATOM 721 O O . VAL A 1 93 ? -2.430 7.740 5.811 1.00 95.44 93 VAL A O 1
ATOM 724 N N . VAL A 1 94 ? -2.282 6.162 4.216 1.00 95.88 94 VAL A N 1
ATOM 725 C CA . VAL A 1 94 ? -0.822 6.042 4.240 1.00 95.88 94 VAL A CA 1
ATOM 726 C C . VAL A 1 94 ? -0.297 6.397 2.858 1.00 95.88 94 VAL A C 1
ATOM 728 O O . VAL A 1 94 ? -0.851 5.965 1.845 1.00 95.88 94 VAL A O 1
ATOM 731 N N . ALA A 1 95 ? 0.755 7.205 2.794 1.00 95.94 95 ALA A N 1
ATOM 732 C CA . ALA A 1 95 ? 1.387 7.590 1.540 1.00 95.94 95 ALA A CA 1
ATOM 733 C C . ALA A 1 95 ? 2.876 7.257 1.581 1.00 95.94 95 ALA A C 1
ATOM 735 O O . ALA A 1 95 ? 3.538 7.509 2.586 1.00 95.94 95 ALA A O 1
ATOM 736 N N . SER A 1 96 ? 3.401 6.705 0.487 1.00 96.12 96 SER A N 1
ATOM 737 C CA . SER A 1 96 ? 4.841 6.502 0.358 1.00 96.12 96 SER A CA 1
ATOM 738 C C . SER A 1 96 ? 5.569 7.843 0.213 1.00 96.12 96 SER A C 1
ATOM 740 O O . SER A 1 96 ? 4.979 8.804 -0.295 1.00 96.12 96 SER A O 1
ATOM 742 N N . PRO A 1 97 ? 6.870 7.907 0.549 1.00 95.31 97 PRO A N 1
ATOM 743 C CA . PRO A 1 97 ? 7.727 8.981 0.074 1.00 95.31 97 PRO A CA 1
ATOM 744 C C . PRO A 1 97 ? 7.649 9.122 -1.449 1.00 95.31 97 PRO A C 1
ATOM 746 O O . PRO A 1 97 ? 7.368 8.155 -2.171 1.00 95.31 97 PRO A O 1
ATOM 749 N N . GLN A 1 98 ? 7.907 10.340 -1.921 1.00 92.00 98 GLN A N 1
ATOM 750 C CA . GLN A 1 98 ? 8.067 10.610 -3.343 1.00 92.00 98 GLN A CA 1
ATOM 751 C C . GLN A 1 98 ? 9.467 10.199 -3.798 1.00 92.00 98 GLN A C 1
ATOM 753 O O . GLN A 1 98 ? 10.438 10.409 -3.071 1.00 92.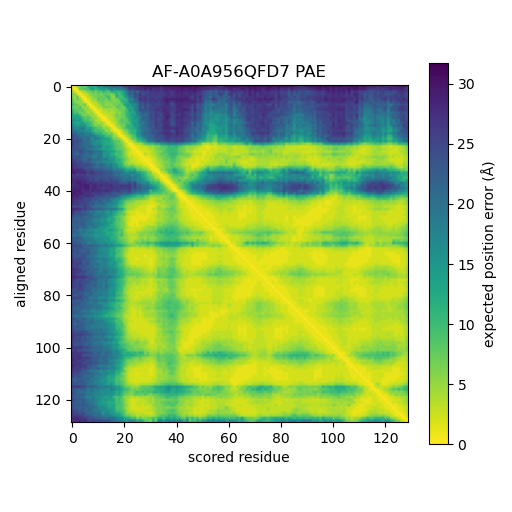00 98 GLN A O 1
ATOM 758 N N . TRP A 1 99 ? 9.574 9.664 -5.011 1.00 89.56 99 TRP A N 1
ATOM 759 C CA . TRP A 1 99 ? 10.853 9.329 -5.632 1.00 89.56 99 TRP A CA 1
ATOM 760 C C . TRP A 1 99 ? 10.828 9.570 -7.142 1.00 89.56 99 TRP A C 1
ATOM 762 O O . TRP A 1 99 ? 9.762 9.736 -7.740 1.00 89.56 99 TRP A O 1
ATOM 772 N N . TRP A 1 100 ? 12.016 9.645 -7.737 1.00 87.88 100 TRP A N 1
ATOM 773 C CA . TRP A 1 100 ? 12.204 9.884 -9.164 1.00 87.88 100 TRP A CA 1
ATOM 774 C C . TRP A 1 100 ? 12.500 8.585 -9.894 1.00 87.88 100 TRP A C 1
ATOM 776 O O . TRP A 1 100 ? 13.473 7.904 -9.575 1.00 87.88 100 TRP A O 1
ATOM 786 N N . ASP A 1 101 ? 11.684 8.285 -10.896 1.00 85.75 101 ASP A N 1
ATOM 787 C CA . ASP A 1 101 ? 11.956 7.226 -11.854 1.00 85.75 101 ASP A CA 1
ATOM 788 C C . ASP A 1 101 ? 12.408 7.829 -13.186 1.00 85.75 101 ASP A C 1
ATOM 790 O O . ASP A 1 101 ? 11.712 8.661 -13.770 1.00 85.75 101 ASP A O 1
ATOM 794 N N . TYR A 1 102 ? 13.569 7.381 -13.657 1.00 85.12 102 TYR A N 1
ATOM 795 C CA . TYR A 1 102 ? 14.192 7.787 -14.921 1.00 85.12 102 TYR A CA 1
ATOM 796 C C . TYR A 1 102 ? 14.200 6.652 -15.953 1.00 85.12 102 TYR A C 1
ATOM 798 O O . TYR A 1 102 ? 14.890 6.736 -16.963 1.00 85.12 102 TYR A O 1
ATOM 806 N N . SER A 1 103 ? 13.500 5.547 -15.679 1.00 82.62 103 SER A N 1
ATOM 807 C CA . SER A 1 103 ? 13.573 4.343 -16.513 1.00 82.62 103 SER A CA 1
ATOM 808 C C . SER A 1 103 ? 12.635 4.354 -17.719 1.00 82.62 103 SER A C 1
ATOM 810 O O . SER A 1 103 ? 12.716 3.444 -18.541 1.00 82.62 103 SER A O 1
ATOM 812 N N . GLU A 1 104 ? 11.713 5.323 -17.791 1.00 80.19 104 GLU A N 1
ATOM 813 C CA . GLU A 1 104 ? 10.598 5.356 -18.753 1.00 80.19 104 GLU A CA 1
ATOM 814 C C . GLU A 1 104 ? 9.711 4.091 -18.705 1.00 80.19 104 GLU A C 1
ATOM 816 O O . GLU A 1 104 ? 8.864 3.865 -19.572 1.00 80.19 104 GLU A O 1
ATOM 821 N N . ALA A 1 105 ? 9.874 3.249 -17.677 1.00 83.25 105 ALA A N 1
ATOM 822 C CA . ALA A 1 105 ? 9.146 2.003 -17.557 1.00 83.25 105 ALA A CA 1
ATOM 823 C C . ALA A 1 105 ? 7.677 2.254 -17.196 1.00 83.25 105 ALA A C 1
ATOM 825 O O . ALA A 1 105 ? 7.325 3.166 -16.438 1.00 83.25 105 ALA A O 1
ATOM 826 N N . ASN A 1 106 ? 6.799 1.379 -17.695 1.00 85.50 106 ASN A N 1
ATOM 827 C CA . ASN A 1 106 ? 5.425 1.331 -17.216 1.00 85.50 106 ASN A CA 1
ATOM 828 C C . ASN A 1 106 ? 5.402 0.695 -15.821 1.00 85.50 106 ASN A C 1
ATOM 830 O O . ASN A 1 106 ? 5.423 -0.530 -15.684 1.00 85.50 106 ASN A O 1
ATOM 834 N N . LEU A 1 107 ? 5.412 1.543 -14.796 1.00 88.94 107 LEU A N 1
ATOM 835 C CA . LEU A 1 107 ? 5.439 1.111 -13.407 1.00 88.94 107 LEU A CA 1
ATOM 836 C C . LEU A 1 107 ? 4.040 0.798 -12.882 1.00 88.94 107 LEU A C 1
ATOM 838 O O . LEU A 1 107 ? 3.077 1.535 -13.096 1.00 88.94 107 LEU A O 1
ATOM 842 N N . GLN A 1 108 ? 3.970 -0.280 -12.112 1.00 92.62 108 GLN A N 1
ATOM 843 C CA . GLN A 1 108 ? 2.823 -0.666 -11.310 1.00 92.6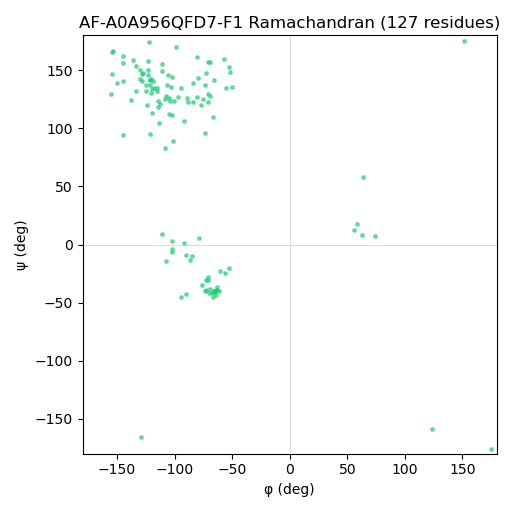2 108 GLN A CA 1
ATOM 844 C C . GLN A 1 108 ? 3.162 -0.512 -9.826 1.00 92.62 108 GLN A C 1
ATOM 846 O O . GLN A 1 108 ? 4.322 -0.559 -9.412 1.00 92.62 108 GLN A O 1
ATOM 851 N N . LEU A 1 109 ? 2.131 -0.328 -9.014 1.00 94.56 109 LEU A N 1
ATOM 852 C CA . LEU A 1 109 ? 2.207 -0.250 -7.568 1.00 94.56 109 LEU A CA 1
ATOM 853 C C . LEU A 1 109 ? 1.466 -1.437 -6.965 1.00 94.56 109 LEU A C 1
ATOM 855 O O . LEU A 1 109 ? 0.270 -1.601 -7.166 1.00 94.56 109 LEU A O 1
ATOM 859 N N . LYS A 1 110 ? 2.152 -2.218 -6.144 1.00 96.44 110 LYS A N 1
ATOM 860 C CA . LYS A 1 110 ? 1.535 -3.216 -5.275 1.00 96.44 110 LYS A CA 1
ATOM 861 C C . LYS A 1 110 ? 1.600 -2.706 -3.847 1.00 96.44 110 LYS A C 1
ATOM 863 O O . LYS A 1 110 ? 2.671 -2.342 -3.365 1.00 96.44 110 LYS A O 1
ATOM 868 N N . VAL A 1 111 ? 0.461 -2.687 -3.171 1.00 96.75 111 VAL A N 1
ATOM 869 C CA . VAL A 1 111 ? 0.360 -2.293 -1.769 1.00 96.75 111 VAL A CA 1
ATOM 870 C C . VAL A 1 111 ? -0.076 -3.490 -0.949 1.00 96.75 111 VAL A C 1
ATOM 872 O O . VAL A 1 111 ? -1.015 -4.180 -1.325 1.00 96.75 111 VAL A O 1
ATOM 875 N N . SER A 1 112 ? 0.602 -3.762 0.158 1.00 95.81 112 SER A N 1
ATOM 876 C CA . SER A 1 112 ? 0.248 -4.842 1.081 1.00 95.81 112 SER A CA 1
ATOM 877 C C . SER A 1 112 ? 0.160 -4.322 2.506 1.00 95.81 112 SER A C 1
ATOM 879 O O . SER A 1 112 ? 0.995 -3.520 2.916 1.00 95.81 112 SER A O 1
ATOM 881 N N . VAL A 1 113 ? -0.824 -4.798 3.263 1.00 94.00 113 VAL A N 1
ATOM 882 C CA . VAL A 1 113 ? -0.975 -4.501 4.693 1.00 94.00 113 VAL A CA 1
ATOM 883 C C . VAL A 1 113 ? -0.512 -5.711 5.491 1.00 94.00 113 VAL A C 1
ATOM 885 O O . VAL A 1 113 ? -0.852 -6.843 5.149 1.00 94.00 113 VAL A O 1
ATOM 888 N N . PHE A 1 114 ? 0.256 -5.485 6.548 1.00 92.56 114 PHE A N 1
ATOM 889 C CA . PHE A 1 114 ? 0.788 -6.513 7.432 1.00 92.56 114 PHE A CA 1
ATOM 890 C C . PHE A 1 114 ? 0.454 -6.193 8.886 1.00 92.56 114 PHE A C 1
ATOM 892 O O . PHE A 1 114 ? 0.448 -5.028 9.276 1.00 92.56 114 PHE A O 1
ATOM 899 N N . ALA A 1 115 ? 0.255 -7.227 9.698 1.00 88.81 115 ALA A N 1
ATOM 900 C CA . ALA A 1 115 ? 0.308 -7.089 11.150 1.00 88.81 115 ALA A CA 1
ATOM 901 C C . ALA A 1 115 ? 1.780 -7.010 11.583 1.00 88.81 115 ALA A C 1
ATOM 903 O O . ALA A 1 115 ? 2.542 -7.946 11.326 1.00 88.81 115 ALA A O 1
ATOM 904 N N . ALA A 1 116 ? 2.194 -5.917 12.225 1.00 78.62 116 ALA A N 1
ATOM 905 C CA . ALA A 1 116 ? 3.600 -5.628 12.510 1.00 78.62 116 ALA A CA 1
ATOM 906 C C . ALA A 1 116 ? 4.253 -6.696 13.401 1.00 78.62 116 ALA A C 1
ATOM 908 O O . ALA A 1 116 ? 5.373 -7.114 13.122 1.00 78.62 116 ALA A O 1
ATOM 909 N N . GLY A 1 117 ? 3.534 -7.192 14.415 1.00 76.81 117 GLY A N 1
ATOM 910 C CA . GLY A 1 117 ? 4.066 -8.180 15.361 1.00 76.81 117 GLY A CA 1
ATOM 911 C C . GLY A 1 117 ? 4.273 -9.585 14.781 1.00 76.81 117 GLY A C 1
ATOM 912 O O . GLY A 1 117 ? 5.153 -10.307 15.233 1.00 76.81 117 GLY A O 1
ATOM 913 N N . SER A 1 118 ? 3.494 -9.982 13.770 1.00 79.81 118 SER A N 1
ATOM 914 C CA . SER A 1 118 ? 3.590 -11.327 13.168 1.00 79.81 118 SER A C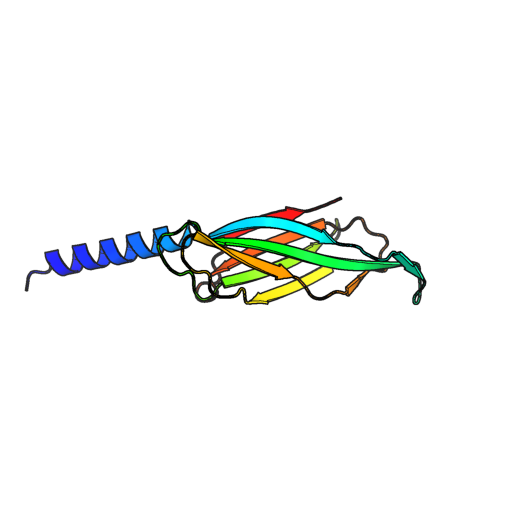A 1
ATOM 915 C C . SER A 1 118 ? 4.217 -11.334 11.775 1.00 79.81 118 SER A C 1
ATOM 917 O O . SER A 1 118 ? 4.523 -12.399 11.244 1.00 79.81 118 SER A O 1
ATOM 919 N N . GLY A 1 119 ? 4.340 -10.168 11.133 1.00 83.19 119 GLY A N 1
ATOM 920 C CA . GLY A 1 119 ? 4.701 -10.059 9.719 1.00 83.19 119 GLY A CA 1
ATOM 921 C C . GLY A 1 119 ? 3.678 -10.700 8.774 1.00 83.19 119 GLY A C 1
ATOM 922 O O . GLY A 1 119 ? 3.932 -10.806 7.573 1.00 83.19 119 GLY A O 1
ATOM 923 N N . ARG A 1 120 ? 2.518 -11.138 9.283 1.00 86.50 120 ARG A N 1
ATOM 924 C CA . ARG A 1 120 ? 1.482 -11.774 8.474 1.00 86.50 120 ARG A CA 1
ATOM 925 C C . ARG A 1 120 ? 0.830 -10.733 7.577 1.00 86.50 120 ARG A C 1
ATOM 927 O O . ARG A 1 120 ? 0.372 -9.696 8.054 1.00 86.50 120 ARG A O 1
ATOM 934 N N . ARG A 1 121 ? 0.740 -11.037 6.280 1.00 90.12 121 ARG A N 1
ATOM 935 C CA . ARG A 1 121 ? -0.018 -10.216 5.331 1.00 90.12 121 ARG A CA 1
ATOM 936 C C . ARG A 1 121 ? -1.511 -10.339 5.624 1.00 90.12 121 ARG A C 1
ATOM 938 O O . ARG A 1 121 ? -2.034 -11.449 5.721 1.00 90.12 121 ARG A O 1
ATOM 945 N N . LEU A 1 122 ? -2.162 -9.194 5.763 1.00 88.00 122 LEU A N 1
ATOM 946 C CA . LEU A 1 122 ? -3.595 -9.059 5.995 1.00 88.00 122 LEU A CA 1
ATOM 947 C C . LEU A 1 122 ? -4.332 -8.851 4.677 1.00 88.00 122 LEU A C 1
ATOM 949 O O . LEU A 1 122 ? -5.318 -9.530 4.425 1.00 88.00 122 LEU A O 1
ATOM 953 N N . ASP A 1 123 ? -3.808 -7.972 3.819 1.00 90.25 123 ASP A N 1
ATOM 954 C CA . ASP A 1 123 ? -4.441 -7.652 2.541 1.00 90.25 123 ASP A CA 1
ATOM 955 C C . ASP A 1 123 ? -3.430 -7.164 1.491 1.00 90.25 123 ASP A C 1
ATOM 957 O O . ASP A 1 123 ? -2.278 -6.844 1.814 1.00 90.25 123 ASP A O 1
ATOM 961 N N . ILE A 1 124 ? -3.849 -7.127 0.225 1.00 92.88 124 ILE A N 1
ATOM 962 C CA . ILE A 1 124 ? -3.053 -6.685 -0.920 1.00 92.88 124 ILE A CA 1
ATOM 963 C C . ILE A 1 124 ? -3.933 -6.075 -2.017 1.00 92.88 124 ILE A C 1
ATOM 965 O O . ILE A 1 124 ? -4.960 -6.633 -2.384 1.00 92.88 124 ILE A O 1
ATOM 969 N N . ALA A 1 125 ? -3.473 -4.983 -2.627 1.00 91.94 125 ALA A N 1
ATOM 970 C CA . ALA A 1 125 ? -4.012 -4.517 -3.901 1.00 91.94 125 ALA A CA 1
ATOM 971 C C . ALA A 1 125 ? -2.903 -4.102 -4.860 1.00 91.94 125 ALA A C 1
ATOM 973 O O . ALA A 1 125 ? -1.781 -3.783 -4.458 1.00 91.94 125 ALA A O 1
ATOM 974 N N . VAL A 1 126 ? -3.247 -4.085 -6.142 1.00 91.00 126 VAL A N 1
ATOM 975 C CA . VAL A 1 126 ? -2.381 -3.623 -7.221 1.00 91.00 126 VAL A CA 1
ATOM 976 C C . VAL A 1 126 ? -3.061 -2.446 -7.906 1.00 91.00 126 VAL A C 1
ATOM 978 O O . VAL A 1 126 ? -4.249 -2.495 -8.208 1.00 91.00 126 VAL A O 1
ATOM 981 N N . ALA A 1 127 ? -2.297 -1.389 -8.140 1.00 85.88 127 ALA A N 1
ATOM 982 C CA . ALA A 1 127 ? -2.682 -0.218 -8.899 1.00 85.88 127 ALA A CA 1
ATOM 983 C C . ALA A 1 127 ? -1.662 -0.029 -10.022 1.00 85.88 127 ALA A C 1
ATOM 985 O O . ALA A 1 127 ? -0.472 0.134 -9.768 1.00 85.88 127 ALA A O 1
ATOM 986 N N . GLY A 1 128 ? -2.121 -0.067 -11.264 1.00 78.62 128 GLY A N 1
ATOM 987 C CA . GLY A 1 128 ? -1.314 0.225 -12.443 1.00 78.62 128 GLY A CA 1
ATOM 988 C C . GLY A 1 128 ? -1.927 1.364 -13.243 1.00 78.62 128 GLY A C 1
ATOM 989 O O . GLY A 1 128 ? -3.014 1.843 -12.913 1.00 78.62 128 GLY A O 1
ATOM 990 N N . ARG A 1 129 ? -1.207 1.786 -14.281 1.00 59.53 129 ARG A N 1
ATOM 991 C CA . ARG A 1 129 ? -1.822 2.451 -15.430 1.00 59.53 129 ARG A CA 1
ATOM 992 C C . ARG A 1 129 ? -2.647 1.454 -16.236 1.00 59.53 129 ARG A C 1
ATOM 994 O O . ARG A 1 129 ? -2.223 0.276 -16.294 1.00 59.53 129 ARG A O 1
#

Secondary structure (DSSP, 8-state):
--HHHHHHHHHHHHHHHHHHTTSEEEEEEEEEEEEEEESSSEEEEEEEEEEEEE-SSS-B-SEEEEEEEEETTEEEEEEEEEEPPB-TT-EEEEEPPPEEE-S----EEEEEEEETTT--EEEEEEE--

Sequence (129 aa):
MSRKLCAIILVAALLGM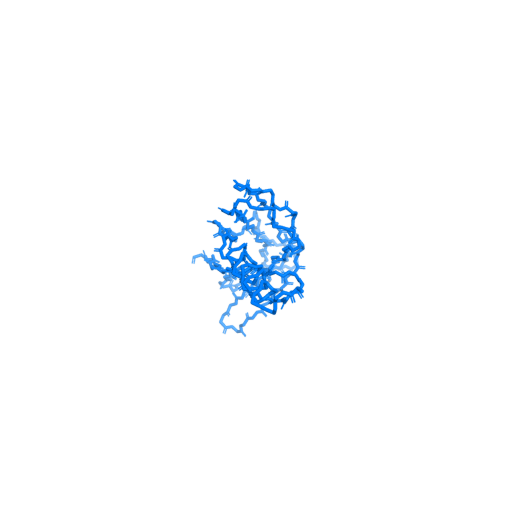AEAAAGVRLVSAQLRQPWTGSYYGQGQRLWGRAVVRNDTGHESPDLRVRFEFYDKAGVRQRYDLDCPSLAPHSTAVVASPQWWDYSEANLQLKVSVFAAGSGRRLDIAVAGR

pLDDT: mean 81.42, std 16.1, range [45.19, 97.5]

Mean predicted aligned error: 9.53 Å

Solvent-accessible surface area (backbone atoms only — not comparable to full-atom values): 7253 Å² total; per-residue (Å²): 136,65,74,67,58,57,53,55,54,54,51,52,53,54,52,53,57,54,53,62,56,68,29,45,41,69,78,43,56,41,69,44,68,93,49,74,48,77,79,97,44,72,31,38,42,36,32,44,40,36,34,39,33,26,67,27,95,51,70,47,69,54,34,29,40,35,44,36,34,27,46,99,93,39,78,78,48,77,46,82,39,80,40,77,65,28,49,50,67,31,73,49,79,48,66,55,74,76,47,80,45,67,77,85,64,79,59,31,32,38,38,35,35,24,38,58,90,75,66,44,75,52,33,72,49,73,21,65,127